Protein AF-A0A0F3MUT3-F1 (afdb_monomer_lite)

Foldseek 3Di:
DDDDDPVNVLVVQLVVQCVVCVNPDDSVVSSVVSVVVVVVVVVVVVVVVVVVVVVVVVD

Radius of gyration: 16.28 Å; chains: 1; bounding box: 42×16×42 Å

Secondary structure (DSSP, 8-state):
-----HHHHHHHHHHHHHHHTTTSS-HHHHHHHHHHHHHHHHHHHHHHHHHHHHHHTT-

Sequence (59 aa):
MNKKTIEEKFNNVVKAIYNAYNGEITEEQARQAARNFIAFCQKLIEVQTRLEKEKNNKT

Organism: NCBI:txid1359196

pLDDT: mean 91.01, std 11.86, range [44.94, 98.19]

Structure (mmCIF, N/CA/C/O backbone):
data_AF-A0A0F3MUT3-F1
#
_entry.id   AF-A0A0F3MUT3-F1
#
loop_
_atom_site.group_PDB
_atom_site.id
_atom_site.type_symbol
_atom_site.label_atom_id
_atom_site.label_alt_id
_atom_site.label_comp_id
_atom_site.label_asym_id
_atom_site.label_entity_id
_atom_site.label_seq_id
_atom_site.pdbx_PDB_ins_code
_atom_site.Cartn_x
_atom_site.Cartn_y
_atom_site.Cartn_z
_atom_site.occupancy
_atom_site.B_iso_or_equiv
_atom_site.auth_seq_id
_atom_site.auth_comp_id
_atom_site.auth_asym_id
_atom_site.auth_atom_id
_atom_site.pdbx_PDB_model_num
ATOM 1 N N . MET A 1 1 ? 16.839 -0.402 18.245 1.00 44.94 1 MET A N 1
ATOM 2 C CA . MET A 1 1 ? 15.928 -0.844 17.164 1.00 44.94 1 MET A CA 1
ATOM 3 C C . MET A 1 1 ? 15.566 0.385 16.340 1.00 44.94 1 MET A C 1
ATOM 5 O O . MET A 1 1 ? 14.894 1.261 16.871 1.00 44.94 1 MET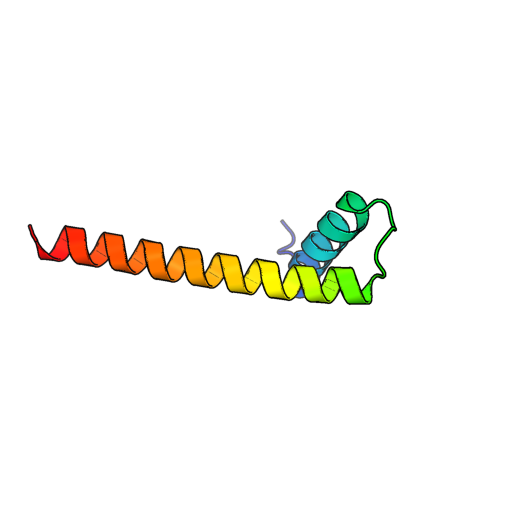 A O 1
ATOM 9 N N . ASN A 1 2 ? 16.095 0.527 15.118 1.00 57.44 2 ASN A N 1
ATOM 10 C CA . ASN A 1 2 ? 15.851 1.723 14.302 1.00 57.44 2 ASN A CA 1
ATOM 11 C C . ASN A 1 2 ? 14.363 1.779 13.928 1.00 57.44 2 ASN A C 1
ATOM 13 O O . ASN A 1 2 ? 13.845 0.852 13.300 1.00 57.44 2 ASN A O 1
ATOM 17 N N . LYS A 1 3 ? 13.653 2.828 14.362 1.00 69.62 3 LYS A N 1
ATOM 18 C CA . LYS A 1 3 ? 12.265 3.054 13.946 1.00 69.62 3 LYS A CA 1
ATOM 19 C C . LYS A 1 3 ? 12.292 3.365 12.455 1.00 69.62 3 LYS A C 1
ATOM 21 O O . LYS A 1 3 ? 12.745 4.438 12.076 1.00 69.62 3 LYS A O 1
ATOM 26 N N . LYS A 1 4 ? 11.815 2.430 11.630 1.00 77.31 4 LYS A N 1
ATOM 27 C CA . LYS A 1 4 ? 11.663 2.687 10.198 1.00 77.31 4 LYS A CA 1
ATOM 28 C C . LYS A 1 4 ? 10.747 3.889 9.979 1.00 77.31 4 LYS A C 1
ATOM 30 O O . LYS A 1 4 ? 9.689 3.963 10.622 1.00 77.31 4 LYS A O 1
ATOM 35 N N . THR A 1 5 ? 11.136 4.796 9.090 1.00 90.56 5 THR A N 1
ATOM 36 C CA . THR A 1 5 ? 10.328 5.972 8.744 1.00 90.56 5 THR A CA 1
ATOM 37 C C . THR A 1 5 ? 9.024 5.540 8.060 1.00 90.56 5 THR A C 1
ATOM 39 O O . THR A 1 5 ? 8.882 4.407 7.588 1.00 90.56 5 THR A O 1
ATOM 42 N N . ILE A 1 6 ? 8.024 6.427 8.028 1.00 89.56 6 ILE A N 1
ATOM 43 C CA . ILE A 1 6 ? 6.758 6.163 7.317 1.00 89.56 6 ILE A CA 1
ATOM 44 C C . ILE A 1 6 ? 7.030 5.895 5.834 1.00 89.56 6 ILE A C 1
ATOM 46 O O . ILE A 1 6 ? 6.449 4.981 5.253 1.00 89.56 6 ILE A O 1
ATOM 50 N N . GLU A 1 7 ? 7.960 6.645 5.253 1.00 92.31 7 GLU A N 1
ATOM 51 C CA . GLU A 1 7 ? 8.388 6.485 3.870 1.00 92.31 7 GLU A CA 1
ATOM 52 C C . GLU A 1 7 ? 9.025 5.113 3.617 1.00 92.31 7 GLU A C 1
ATOM 54 O O . GLU A 1 7 ? 8.652 4.428 2.669 1.00 92.31 7 GLU A O 1
ATOM 59 N N . GLU A 1 8 ? 9.906 4.641 4.502 1.00 94.62 8 GLU A N 1
ATOM 60 C CA . GLU A 1 8 ? 10.486 3.299 4.385 1.00 94.62 8 GLU A CA 1
ATOM 61 C C . GLU A 1 8 ? 9.415 2.207 4.457 1.00 94.62 8 GLU A C 1
ATOM 63 O O . GLU A 1 8 ? 9.469 1.225 3.715 1.00 94.62 8 GLU A O 1
ATOM 68 N N . LYS A 1 9 ? 8.419 2.357 5.338 1.00 94.12 9 LYS A N 1
ATOM 69 C CA . LYS A 1 9 ? 7.291 1.417 5.412 1.00 94.12 9 LYS A CA 1
ATOM 70 C C . LYS A 1 9 ? 6.468 1.433 4.127 1.00 94.12 9 LYS A C 1
ATOM 72 O O . LYS A 1 9 ? 6.158 0.360 3.617 1.00 94.12 9 LYS A O 1
ATOM 77 N N . PHE A 1 10 ? 6.167 2.614 3.590 1.00 95.56 10 PHE A N 1
ATOM 78 C CA . PHE A 1 10 ? 5.468 2.752 2.314 1.00 95.56 10 PHE A CA 1
ATOM 79 C C . PHE A 1 10 ? 6.251 2.086 1.177 1.00 95.56 10 PHE A C 1
ATOM 81 O O . PHE A 1 10 ? 5.704 1.245 0.469 1.00 95.56 10 PHE A O 1
ATOM 88 N N . ASN A 1 11 ? 7.550 2.364 1.066 1.00 96.00 11 ASN A N 1
ATOM 89 C CA . ASN A 1 11 ? 8.413 1.774 0.043 1.00 96.00 11 ASN A CA 1
ATOM 90 C C . ASN A 1 11 ? 8.488 0.240 0.156 1.00 96.00 11 ASN A C 1
ATOM 92 O O . ASN A 1 11 ? 8.532 -0.445 -0.864 1.00 96.00 11 ASN A O 1
ATOM 96 N N . ASN A 1 12 ? 8.428 -0.325 1.368 1.00 95.94 12 ASN A N 1
ATOM 97 C CA . ASN A 1 12 ? 8.340 -1.779 1.544 1.00 95.94 12 ASN A CA 1
ATOM 98 C C . ASN A 1 12 ? 7.028 -2.356 0.983 1.00 95.94 12 ASN A C 1
ATOM 100 O O . ASN A 1 12 ? 7.058 -3.418 0.365 1.00 95.94 12 ASN A O 1
ATOM 104 N N . VAL A 1 13 ? 5.896 -1.662 1.156 1.00 96.19 13 VAL A N 1
ATOM 105 C CA . VAL A 1 13 ? 4.605 -2.069 0.568 1.00 96.19 13 VAL A CA 1
ATOM 106 C C . VAL A 1 13 ? 4.660 -1.986 -0.957 1.00 96.19 13 VAL A C 1
ATOM 108 O O . VAL A 1 13 ? 4.274 -2.939 -1.628 1.00 96.19 13 VAL A O 1
ATOM 111 N N . VAL A 1 14 ? 5.198 -0.892 -1.505 1.00 97.19 14 VAL A N 1
ATOM 112 C CA . VAL A 1 14 ? 5.389 -0.727 -2.957 1.00 97.19 14 VAL A CA 1
ATOM 113 C C . VAL A 1 14 ? 6.226 -1.868 -3.522 1.00 97.19 14 VAL A C 1
ATOM 115 O O . VAL A 1 14 ? 5.820 -2.494 -4.495 1.00 97.19 14 VAL A O 1
ATOM 118 N N . LYS A 1 15 ? 7.356 -2.190 -2.882 1.00 96.00 15 LYS A N 1
ATOM 119 C CA . LYS A 1 15 ? 8.239 -3.279 -3.313 1.00 96.00 15 LYS A CA 1
ATOM 120 C C . LYS A 1 15 ? 7.545 -4.640 -3.252 1.00 96.00 15 LYS A C 1
ATOM 122 O O . LYS A 1 15 ? 7.715 -5.443 -4.162 1.00 96.00 15 LYS A O 1
ATOM 127 N N . ALA A 1 16 ? 6.756 -4.895 -2.209 1.00 96.19 16 ALA A N 1
ATOM 128 C CA . ALA A 1 16 ? 5.986 -6.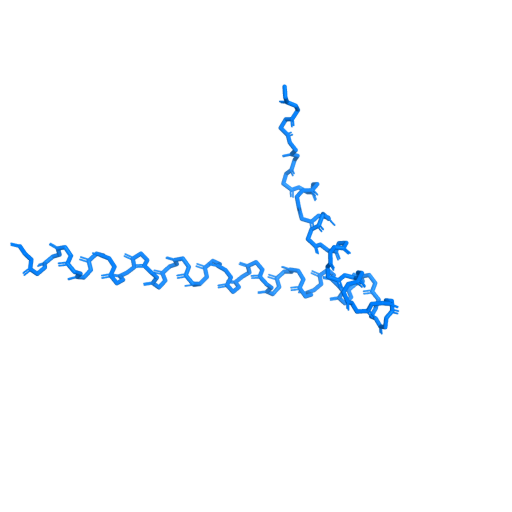130 -2.096 1.00 96.19 16 ALA A CA 1
ATOM 129 C C . ALA A 1 16 ? 4.959 -6.267 -3.232 1.00 96.19 16 ALA A C 1
ATOM 131 O O . ALA A 1 16 ? 4.870 -7.329 -3.840 1.00 96.19 16 ALA A O 1
ATOM 132 N N . ILE A 1 17 ? 4.241 -5.187 -3.558 1.00 96.44 17 ILE A N 1
ATOM 133 C CA . ILE A 1 17 ? 3.282 -5.166 -4.668 1.00 96.44 17 ILE A CA 1
ATOM 134 C C . ILE A 1 17 ? 4.009 -5.344 -6.001 1.00 96.44 17 ILE A C 1
ATOM 136 O O . ILE A 1 17 ? 3.662 -6.239 -6.757 1.00 96.44 17 ILE A O 1
ATOM 140 N N . TYR A 1 18 ? 5.051 -4.560 -6.271 1.00 96.50 18 TYR A N 1
ATOM 141 C CA . TYR A 1 18 ? 5.818 -4.655 -7.514 1.00 96.50 18 TYR A CA 1
ATOM 142 C C . TYR A 1 18 ? 6.338 -6.080 -7.768 1.00 96.50 18 TYR A C 1
ATOM 144 O O . TYR A 1 18 ? 6.187 -6.616 -8.865 1.00 96.50 18 TYR A O 1
ATOM 152 N N . ASN A 1 19 ? 6.874 -6.723 -6.725 1.00 95.31 19 ASN A N 1
ATOM 153 C CA . ASN A 1 19 ? 7.346 -8.103 -6.798 1.00 95.31 19 ASN A CA 1
ATOM 154 C C . ASN A 1 19 ? 6.206 -9.110 -7.014 1.00 95.31 19 ASN A C 1
ATOM 156 O O . ASN A 1 19 ? 6.406 -10.088 -7.721 1.00 95.31 19 ASN A O 1
ATOM 160 N N . ALA A 1 20 ? 5.025 -8.889 -6.430 1.00 96.06 20 ALA A N 1
ATOM 161 C CA . ALA A 1 20 ? 3.876 -9.783 -6.598 1.00 96.06 20 ALA A CA 1
ATOM 162 C C . ALA A 1 20 ? 3.352 -9.815 -8.043 1.00 96.06 20 ALA A C 1
ATOM 164 O O . ALA A 1 20 ? 2.823 -10.832 -8.478 1.00 96.06 20 ALA A O 1
ATOM 165 N N . TYR A 1 21 ? 3.534 -8.719 -8.780 1.00 94.62 21 TYR A N 1
ATOM 166 C CA . TYR A 1 21 ? 3.209 -8.624 -10.202 1.00 94.62 21 TYR A CA 1
ATOM 167 C C . TYR A 1 21 ? 4.392 -9.004 -11.108 1.00 94.62 21 TYR A C 1
ATOM 169 O O . TYR A 1 21 ? 4.319 -8.779 -12.305 1.00 94.62 21 TYR A O 1
ATOM 177 N N . ASN A 1 22 ? 5.501 -9.543 -10.578 1.00 92.31 22 ASN A N 1
ATOM 178 C CA . ASN A 1 22 ? 6.671 -9.989 -11.357 1.00 92.31 22 ASN A CA 1
ATOM 179 C C . ASN A 1 22 ? 7.202 -8.963 -12.387 1.00 92.31 22 ASN A C 1
ATOM 181 O O . ASN A 1 22 ? 7.735 -9.340 -13.428 1.00 92.31 22 ASN A O 1
ATOM 185 N N . GLY A 1 23 ? 7.075 -7.662 -12.106 1.00 84.19 23 GLY A N 1
ATOM 186 C CA . GLY A 1 23 ? 7.488 -6.604 -13.036 1.00 84.19 23 GLY A CA 1
ATOM 187 C C . GLY A 1 23 ? 6.540 -6.359 -14.219 1.00 84.19 23 GLY A C 1
ATOM 188 O O . GLY A 1 23 ? 6.902 -5.618 -15.127 1.00 84.19 23 GLY A O 1
ATOM 189 N N . GLU A 1 24 ? 5.331 -6.928 -14.212 1.00 95.81 24 GLU A N 1
ATOM 190 C CA . GLU A 1 24 ? 4.274 -6.642 -15.201 1.00 95.81 24 GLU A CA 1
ATOM 191 C C . GLU A 1 24 ? 3.700 -5.223 -15.070 1.00 95.81 24 GLU A C 1
ATOM 193 O O . GLU A 1 24 ? 3.058 -4.716 -15.989 1.00 95.81 24 GLU A O 1
ATOM 198 N N . ILE A 1 25 ? 3.932 -4.575 -13.928 1.00 96.62 25 ILE A N 1
ATOM 199 C CA . ILE A 1 25 ? 3.512 -3.202 -13.653 1.00 96.62 25 ILE A CA 1
ATOM 200 C C . ILE A 1 25 ? 4.730 -2.302 -13.478 1.00 96.62 25 ILE A C 1
ATOM 202 O O . ILE A 1 25 ? 5.783 -2.745 -13.027 1.00 96.62 25 ILE A O 1
ATOM 206 N N . THR A 1 26 ? 4.579 -1.015 -13.777 1.00 97.25 26 THR A N 1
ATOM 207 C CA . THR A 1 26 ? 5.612 -0.009 -13.509 1.00 97.25 26 THR A CA 1
ATOM 208 C C . THR A 1 26 ? 5.715 0.305 -12.013 1.00 97.25 26 THR A C 1
ATOM 210 O O . THR A 1 26 ? 4.793 0.050 -11.232 1.00 97.25 26 THR A O 1
ATOM 213 N N . GLU A 1 27 ? 6.824 0.919 -11.588 1.00 94.69 27 GLU A N 1
ATOM 214 C CA . GLU A 1 27 ? 6.962 1.392 -10.202 1.00 94.69 27 GLU A CA 1
ATOM 215 C C . GLU A 1 27 ? 5.853 2.395 -9.835 1.00 94.69 27 GLU A C 1
ATOM 217 O O . GLU A 1 27 ? 5.318 2.358 -8.728 1.00 94.69 27 GLU A O 1
ATOM 222 N N . GLU A 1 28 ? 5.461 3.264 -10.769 1.00 97.25 28 GLU A N 1
ATOM 223 C CA . GLU A 1 28 ? 4.372 4.222 -10.565 1.00 97.25 28 GLU A CA 1
ATOM 224 C C . GLU A 1 28 ? 3.030 3.516 -10.327 1.00 97.25 28 GLU A C 1
ATOM 226 O O . GLU A 1 28 ? 2.320 3.837 -9.370 1.00 97.25 28 GLU A O 1
ATOM 231 N N . GLN A 1 29 ? 2.716 2.492 -11.126 1.00 98.12 29 GLN A N 1
ATOM 232 C CA . GLN A 1 29 ? 1.525 1.664 -10.928 1.00 98.12 29 GLN A CA 1
ATOM 233 C C . GLN A 1 29 ? 1.561 0.940 -9.574 1.00 98.12 29 GLN A C 1
ATOM 235 O O . GLN A 1 29 ? 0.557 0.926 -8.858 1.00 98.12 29 GLN A O 1
ATOM 240 N N . ALA A 1 30 ? 2.720 0.415 -9.163 1.00 97.75 30 ALA A N 1
ATOM 241 C CA . ALA A 1 30 ? 2.889 -0.198 -7.845 1.00 97.75 30 ALA A CA 1
ATOM 242 C C . ALA A 1 30 ? 2.703 0.816 -6.699 1.00 97.75 30 ALA A C 1
ATOM 244 O O . ALA A 1 30 ? 2.067 0.506 -5.688 1.00 97.75 30 ALA A O 1
ATOM 245 N N . ARG A 1 31 ? 3.195 2.054 -6.856 1.00 97.69 31 ARG A N 1
ATOM 246 C CA . ARG A 1 31 ? 2.973 3.155 -5.901 1.00 97.69 31 ARG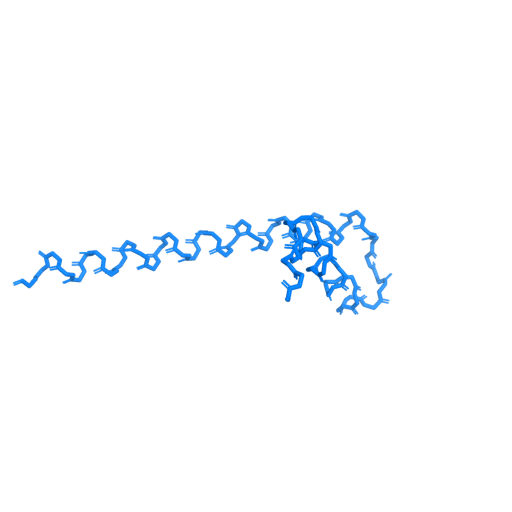 A CA 1
ATOM 247 C C . ARG A 1 31 ? 1.500 3.529 -5.801 1.00 97.69 31 ARG A C 1
ATOM 249 O O . ARG A 1 31 ? 1.006 3.728 -4.689 1.00 97.69 31 ARG A O 1
ATOM 256 N N . GLN A 1 32 ? 0.790 3.598 -6.925 1.00 98.19 32 GLN A N 1
ATOM 257 C CA . GLN A 1 32 ? -0.647 3.867 -6.930 1.00 98.19 32 GLN A CA 1
ATOM 258 C C . GLN A 1 32 ? -1.430 2.733 -6.253 1.00 98.19 32 GLN A C 1
ATOM 260 O O . GLN A 1 32 ? -2.286 2.994 -5.405 1.00 98.19 32 GLN A O 1
ATOM 265 N N . ALA A 1 33 ? -1.093 1.477 -6.549 1.00 97.62 33 ALA A N 1
ATOM 266 C CA . ALA A 1 33 ? -1.686 0.315 -5.896 1.00 97.62 33 ALA A CA 1
ATOM 267 C C . ALA A 1 33 ? -1.431 0.313 -4.377 1.00 97.62 33 ALA A C 1
ATOM 269 O O . ALA A 1 33 ? -2.356 0.064 -3.604 1.00 97.62 33 ALA A O 1
ATOM 270 N N . ALA A 1 34 ? -0.224 0.678 -3.927 1.00 97.62 34 ALA A N 1
ATOM 271 C CA . ALA A 1 34 ? 0.095 0.805 -2.504 1.00 97.62 34 ALA A CA 1
ATOM 272 C C . ALA A 1 34 ? -0.760 1.875 -1.805 1.00 97.62 34 ALA A C 1
ATOM 274 O O . ALA A 1 34 ? -1.253 1.642 -0.700 1.00 97.62 34 ALA A O 1
ATOM 275 N N . ARG A 1 35 ? -0.980 3.032 -2.447 1.00 97.75 35 ARG A N 1
ATOM 276 C CA . ARG A 1 35 ? -1.872 4.083 -1.922 1.00 97.75 35 ARG A CA 1
ATOM 277 C C . ARG A 1 35 ? -3.306 3.576 -1.787 1.00 97.75 35 ARG A C 1
ATOM 279 O O . ARG A 1 35 ? -3.910 3.746 -0.730 1.00 97.75 35 ARG A O 1
ATOM 286 N N . ASN A 1 36 ? -3.817 2.912 -2.823 1.00 98.00 36 ASN A N 1
ATOM 287 C CA . ASN A 1 36 ? -5.167 2.349 -2.825 1.00 98.00 36 ASN A CA 1
ATOM 288 C C . ASN A 1 36 ? -5.330 1.286 -1.728 1.00 98.00 36 ASN A C 1
ATOM 290 O O . ASN A 1 36 ? -6.320 1.292 -0.999 1.00 98.00 36 ASN A O 1
ATOM 294 N N . PHE A 1 37 ? -4.334 0.414 -1.566 1.00 97.00 37 PHE A N 1
ATOM 295 C CA . PHE A 1 37 ? -4.320 -0.610 -0.526 1.00 97.00 37 PHE A CA 1
ATOM 296 C C . PHE A 1 37 ? -4.344 -0.003 0.883 1.00 97.00 37 PHE A C 1
ATOM 298 O O . PHE A 1 37 ? -5.142 -0.415 1.722 1.00 97.00 37 PHE A O 1
ATOM 305 N N . ILE A 1 38 ? -3.523 1.019 1.141 1.00 95.88 38 ILE A N 1
ATOM 306 C CA . ILE A 1 38 ? -3.511 1.713 2.436 1.00 95.88 38 ILE A CA 1
ATOM 307 C C . ILE A 1 38 ? -4.868 2.369 2.716 1.00 95.88 38 ILE A C 1
ATOM 309 O O . ILE A 1 38 ? -5.395 2.217 3.819 1.00 95.88 38 ILE A O 1
ATOM 313 N N . ALA A 1 39 ? -5.453 3.047 1.726 1.00 96.75 39 ALA A N 1
ATOM 314 C CA . ALA A 1 39 ? -6.770 3.666 1.862 1.00 96.75 39 ALA A CA 1
ATOM 315 C C . ALA A 1 39 ? -7.866 2.627 2.168 1.00 96.75 39 ALA A C 1
ATOM 317 O O . ALA A 1 39 ? -8.727 2.856 3.019 1.00 96.75 39 ALA A O 1
ATOM 318 N N . PHE A 1 40 ? -7.806 1.455 1.531 1.00 97.62 40 PHE A N 1
ATOM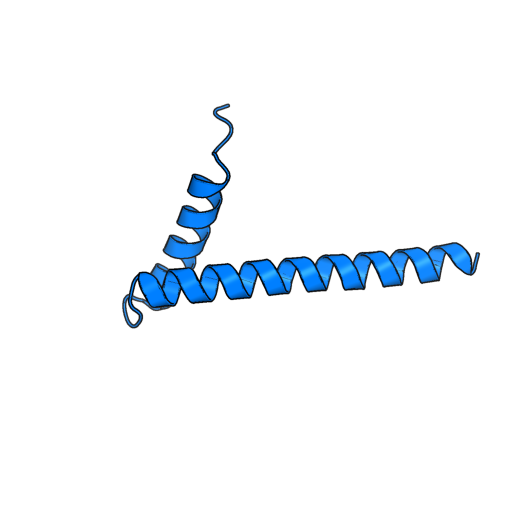 319 C CA . PH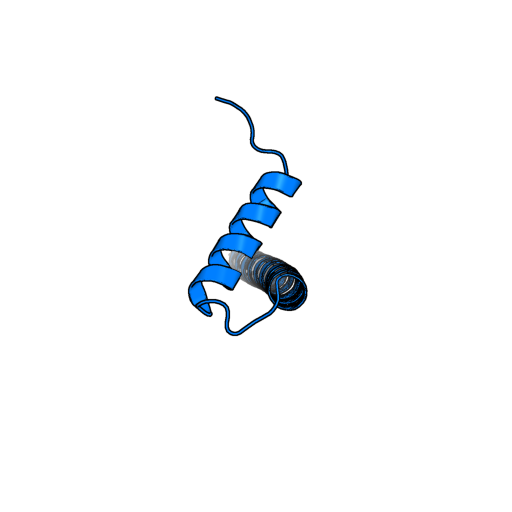E A 1 40 ? -8.706 0.342 1.822 1.00 97.62 40 PHE A CA 1
ATOM 320 C C . PHE A 1 40 ? -8.552 -0.165 3.264 1.00 97.62 40 PHE A C 1
ATOM 322 O O . PHE A 1 40 ? -9.547 -0.284 3.979 1.00 97.62 40 PHE A O 1
ATOM 329 N N . CYS A 1 41 ? -7.320 -0.390 3.732 1.00 96.62 41 CYS A N 1
ATOM 330 C CA . CYS A 1 41 ? -7.068 -0.807 5.114 1.00 96.62 41 CYS A CA 1
ATOM 331 C C . CYS A 1 41 ? -7.591 0.215 6.135 1.00 96.62 41 CYS A C 1
ATOM 333 O O . CYS A 1 41 ? -8.174 -0.174 7.145 1.00 96.62 41 CYS A O 1
ATOM 335 N N . GLN A 1 42 ? -7.434 1.515 5.868 1.00 95.88 42 GLN A N 1
ATOM 336 C CA . GLN A 1 42 ? -7.999 2.570 6.718 1.00 95.88 42 GLN A CA 1
ATOM 337 C C . GLN A 1 42 ? -9.525 2.456 6.807 1.00 95.88 42 GLN A C 1
ATOM 339 O O . GLN A 1 42 ? -10.078 2.481 7.906 1.00 95.88 42 GLN A O 1
ATOM 344 N N . LYS A 1 43 ? -10.203 2.242 5.673 1.00 97.50 43 LYS A N 1
ATOM 345 C CA . LYS A 1 43 ? -11.659 2.048 5.656 1.00 97.50 43 LYS A CA 1
ATOM 346 C C . LYS A 1 43 ? -12.100 0.787 6.394 1.00 97.50 43 LYS A C 1
ATOM 348 O O . LYS A 1 43 ? -13.096 0.841 7.111 1.00 97.50 43 LYS A O 1
ATOM 353 N N . LEU A 1 44 ? -11.363 -0.318 6.283 1.00 97.19 44 LEU A N 1
ATOM 354 C CA . LEU A 1 44 ? -11.658 -1.528 7.056 1.00 97.19 44 LEU A CA 1
ATOM 355 C C . LEU A 1 44 ? -11.568 -1.282 8.566 1.00 97.19 44 LEU A C 1
ATOM 357 O O . LEU A 1 44 ? -12.474 -1.674 9.299 1.00 97.19 44 LEU A O 1
ATOM 361 N N . ILE A 1 45 ? -10.520 -0.589 9.021 1.00 96.50 45 ILE A N 1
ATOM 362 C CA . ILE A 1 45 ? -10.342 -0.244 10.438 1.00 96.50 45 ILE A CA 1
ATOM 363 C C . ILE A 1 45 ? -11.483 0.660 10.923 1.00 96.50 45 ILE A C 1
ATOM 365 O O . ILE A 1 45 ? -12.031 0.431 12.003 1.00 96.50 45 ILE A O 1
ATOM 369 N N . GLU A 1 46 ? -11.884 1.659 10.131 1.00 96.19 46 GLU A N 1
ATOM 370 C CA . GLU A 1 46 ? -13.023 2.531 10.451 1.00 96.19 46 GLU A CA 1
ATOM 371 C C . GLU A 1 46 ? -14.326 1.734 10.611 1.00 96.19 46 GLU A C 1
ATOM 373 O O . GLU A 1 46 ? -15.057 1.924 11.588 1.00 96.19 46 GLU A O 1
ATOM 378 N N . VAL A 1 47 ? -14.607 0.821 9.675 1.00 96.50 47 VAL A N 1
ATOM 379 C CA . VAL A 1 47 ? -15.805 -0.029 9.713 1.00 96.50 47 VAL A CA 1
ATOM 380 C C . VAL A 1 47 ? -15.787 -0.933 10.942 1.00 96.50 47 VAL A C 1
ATOM 382 O O . VAL A 1 47 ? -16.781 -0.979 11.666 1.00 96.50 47 VAL A O 1
ATOM 385 N N . GLN A 1 48 ? -14.666 -1.601 11.220 1.00 95.69 48 GLN A N 1
ATOM 386 C CA . GLN A 1 48 ? -14.529 -2.468 12.389 1.00 95.69 48 GLN A CA 1
ATOM 387 C C . GLN A 1 48 ? -14.725 -1.687 13.696 1.00 95.69 48 GLN A C 1
ATOM 389 O O . GLN A 1 48 ? -15.515 -2.091 14.547 1.00 95.69 48 GLN A O 1
ATOM 394 N N . THR A 1 49 ? -14.093 -0.517 13.811 1.00 94.94 49 THR A N 1
ATOM 395 C CA . THR A 1 49 ? -14.228 0.361 14.982 1.00 94.94 49 THR A CA 1
ATOM 396 C C . THR A 1 49 ? -15.684 0.781 15.204 1.00 94.94 49 THR A C 1
ATOM 398 O O . THR A 1 49 ? -16.145 0.866 16.343 1.00 94.94 49 THR A O 1
ATOM 401 N N . ARG A 1 50 ? -16.435 1.054 14.127 1.00 94.62 50 ARG A N 1
ATOM 402 C CA . ARG A 1 50 ? -17.861 1.397 14.222 1.00 94.62 50 ARG A CA 1
ATOM 403 C C . ARG A 1 50 ? -18.686 0.221 14.746 1.00 94.62 50 ARG A C 1
ATOM 405 O O . ARG A 1 50 ? -19.474 0.414 15.668 1.00 94.62 50 ARG A O 1
ATOM 412 N N . LEU A 1 51 ? -18.471 -0.978 14.207 1.00 94.75 51 LEU A N 1
ATOM 413 C CA . LEU A 1 51 ? -19.183 -2.188 14.633 1.00 94.75 51 LEU A CA 1
ATOM 414 C C . LEU A 1 51 ? -18.928 -2.518 16.113 1.00 94.75 51 LEU A C 1
ATOM 416 O O . LEU A 1 51 ? -19.854 -2.876 16.839 1.00 94.75 51 LEU A O 1
ATOM 420 N N . GLU A 1 52 ? -17.691 -2.351 16.585 1.00 93.69 52 GLU A N 1
ATOM 421 C CA . GLU A 1 52 ? -17.334 -2.565 17.993 1.00 93.69 52 GLU A CA 1
ATOM 422 C C . GLU A 1 52 ? -18.032 -1.562 18.927 1.00 93.69 52 GLU A C 1
ATOM 424 O O . GLU A 1 52 ? -18.562 -1.950 19.971 1.00 93.69 52 GLU A O 1
ATOM 429 N N . LYS A 1 53 ? -18.117 -0.283 18.534 1.00 91.75 53 LYS A N 1
ATOM 430 C CA . LYS A 1 53 ? -18.855 0.743 19.295 1.00 91.75 53 LYS A CA 1
ATOM 431 C C . LYS A 1 53 ? -20.353 0.448 19.370 1.00 91.75 53 LYS A C 1
ATOM 433 O O . LYS A 1 53 ? -20.950 0.578 20.435 1.00 91.75 53 LYS A O 1
ATOM 438 N N . GLU A 1 54 ? -20.958 0.032 18.260 1.00 90.19 54 GLU A N 1
ATOM 439 C CA . GLU A 1 54 ? -22.382 -0.324 18.212 1.00 90.19 54 GLU A CA 1
ATOM 440 C C . GLU A 1 54 ? -22.713 -1.534 19.094 1.00 90.19 54 GLU A C 1
ATOM 442 O O . GLU A 1 54 ? -23.789 -1.580 19.691 1.00 90.19 54 GLU A O 1
ATOM 447 N N . LYS A 1 55 ? -21.793 -2.499 19.205 1.00 88.00 55 LYS A N 1
ATOM 448 C CA . LYS A 1 55 ? -21.936 -3.652 20.101 1.00 88.00 55 LYS A CA 1
ATOM 449 C C . LYS A 1 55 ? -21.889 -3.236 21.575 1.00 88.00 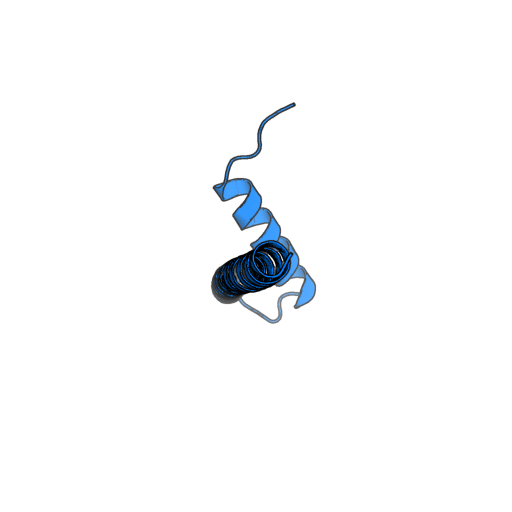55 LYS A C 1
ATOM 451 O O . LYS A 1 55 ? -22.727 -3.679 22.356 1.00 88.00 55 LYS A O 1
ATOM 456 N N . ASN A 1 56 ? -20.952 -2.362 21.938 1.00 75.94 56 ASN A N 1
ATOM 457 C CA . ASN A 1 56 ? -20.763 -1.928 23.325 1.00 75.94 56 ASN A CA 1
ATOM 458 C C . ASN A 1 56 ? -21.867 -0.978 23.819 1.00 75.94 56 ASN A C 1
ATOM 460 O O . ASN A 1 56 ? -22.178 -0.996 24.999 1.00 75.94 56 ASN A O 1
ATOM 464 N N . ASN A 1 57 ? -22.503 -0.199 22.936 1.00 69.88 57 ASN A N 1
ATOM 465 C CA . ASN A 1 57 ? -23.615 0.693 23.304 1.00 69.88 57 ASN A CA 1
ATOM 466 C C . ASN A 1 57 ? -24.971 -0.024 23.478 1.00 69.88 57 ASN A C 1
ATOM 468 O O . ASN A 1 57 ? -25.957 0.619 23.833 1.00 69.88 57 ASN A O 1
ATOM 472 N N . LYS A 1 58 ? -25.054 -1.325 23.171 1.00 60.94 58 LYS A N 1
ATOM 473 C CA . LYS A 1 58 ? -26.266 -2.149 23.339 1.00 60.94 58 LYS A CA 1
ATOM 474 C C . LYS A 1 58 ? -26.240 -3.020 24.605 1.00 60.94 58 LYS A C 1
ATOM 476 O O . LYS A 1 58 ? -27.167 -3.804 24.791 1.00 60.94 58 LYS A O 1
ATOM 481 N N . THR A 1 59 ? -25.192 -2.909 25.426 1.00 52.50 59 THR A N 1
ATOM 482 C CA . THR A 1 59 ? -25.029 -3.614 26.713 1.00 52.50 59 THR A CA 1
ATOM 483 C C . THR A 1 59 ? -25.044 -2.594 27.840 1.00 52.50 59 THR A C 1
ATOM 485 O O . THR A 1 59 ? -25.603 -2.920 28.907 1.00 52.50 59 THR A O 1
#